Protein AF-A0A7C1YUJ4-F1 (afdb_monomer)

Foldseek 3Di:
DQDPLNVVLQCQANAQDKPVVDDLVSHNVVVVPVQLSQFPIKHAQAFVPQWFPPDPGRQGFRMWTFHDDDPQEGQEIETEHEDEADDPVDDVVVSLVVVLVVLAVRQGTDPDSHGYYPNYAYEYEYEYACDPVNVVVCVVVVWDQDPPNQWTWDQDPVRNYTYTYGYDD

Radius of gyration: 15.42 Å; Cα contacts (8 Å, |Δi|>4): 324; chains: 1; bounding box: 38×36×40 Å

Nearest PDB structures (foldseek):
  8a4c-assembly2_C  TM=5.203E-01  e=1.037E+00  Homo sapiens
  1pjz-assembly1_A  TM=3.569E-01  e=8.081E-01  Pseudomonas syringae pv. pisi
  6qvv-assembly2_B  TM=3.847E-01  e=1.417E+00  Toscana virus
  6qw5-assembly2_B  TM=4.151E-01  e=2.193E+00  Toscana virus
  1sqi-assembly1_B  TM=2.774E-01  e=8.601E-01  Rattus norvegicus

Structure (mmCIF, N/CA/C/O backbone):
data_AF-A0A7C1YUJ4-F1
#
_entry.id   AF-A0A7C1YUJ4-F1
#
loop_
_atom_site.group_PDB
_atom_site.id
_atom_site.type_symbol
_atom_site.label_atom_id
_atom_site.label_alt_id
_atom_site.label_comp_id
_atom_site.label_asym_id
_atom_site.label_entity_id
_atom_site.label_seq_id
_atom_site.pdbx_PDB_ins_code
_atom_site.Cartn_x
_atom_site.Cartn_y
_atom_site.Cartn_z
_atom_site.occupancy
_atom_site.B_iso_or_equiv
_atom_site.auth_seq_id
_atom_site.auth_comp_id
_atom_site.auth_asym_id
_atom_site.auth_atom_id
_atom_site.pdbx_PDB_model_num
ATOM 1 N N . MET A 1 1 ? -14.038 -23.176 -0.212 1.00 43.81 1 MET A N 1
ATOM 2 C CA . MET A 1 1 ? -14.942 -22.019 -0.045 1.00 43.81 1 MET A CA 1
ATOM 3 C C . MET A 1 1 ? -14.101 -20.778 -0.297 1.00 43.81 1 MET A C 1
ATOM 5 O O . MET A 1 1 ? -13.090 -20.635 0.382 1.00 43.81 1 MET A O 1
ATOM 9 N N . ILE A 1 2 ? -14.413 -19.974 -1.317 1.00 53.06 2 ILE A N 1
ATOM 10 C CA . ILE A 1 2 ? -13.670 -18.730 -1.570 1.00 53.06 2 ILE A CA 1
ATOM 11 C C . ILE A 1 2 ? -13.985 -17.767 -0.423 1.00 53.06 2 ILE A C 1
ATOM 13 O O . ILE A 1 2 ? -15.120 -17.660 0.036 1.00 53.06 2 ILE A O 1
ATOM 17 N N . SER A 1 3 ? -12.940 -17.153 0.110 1.00 73.62 3 SER A N 1
ATOM 18 C CA . SER A 1 3 ? -13.026 -16.150 1.161 1.00 73.62 3 SER A CA 1
ATOM 19 C C . SER A 1 3 ? -13.760 -14.900 0.637 1.00 73.62 3 SER A C 1
ATOM 21 O O . SER A 1 3 ? -13.449 -14.482 -0.469 1.00 73.62 3 SER A O 1
ATOM 23 N N . LYS A 1 4 ? -14.670 -14.266 1.406 1.00 76.12 4 LYS A N 1
ATOM 24 C CA . LYS A 1 4 ? -15.326 -12.991 1.006 1.00 76.12 4 LYS A CA 1
ATOM 25 C C . LYS A 1 4 ? -14.297 -11.944 0.550 1.00 76.12 4 LYS A C 1
ATOM 27 O O . LYS A 1 4 ? -14.490 -11.295 -0.465 1.00 76.12 4 LYS A O 1
ATOM 32 N N . GLU A 1 5 ? -13.175 -11.867 1.261 1.00 79.69 5 GLU A N 1
ATOM 33 C CA . GLU A 1 5 ? -12.016 -11.030 0.928 1.00 79.69 5 GLU A CA 1
ATOM 34 C C . GLU A 1 5 ? -11.418 -11.379 -0.439 1.00 79.69 5 GLU A C 1
ATOM 36 O O . GLU A 1 5 ? -11.252 -10.493 -1.259 1.00 79.69 5 GLU A O 1
ATOM 41 N N . ALA A 1 6 ? -11.193 -12.664 -0.732 1.00 83.62 6 ALA A N 1
ATOM 42 C CA . ALA A 1 6 ? -10.673 -13.090 -2.032 1.00 83.62 6 ALA A CA 1
ATOM 43 C C . ALA A 1 6 ? -11.650 -12.772 -3.177 1.00 83.62 6 ALA A C 1
ATOM 45 O O . ALA A 1 6 ? -11.214 -12.424 -4.264 1.00 83.62 6 ALA A O 1
ATOM 46 N N . SER A 1 7 ? -12.964 -12.851 -2.939 1.00 85.25 7 SER A N 1
ATOM 47 C CA . SER A 1 7 ? -13.965 -12.441 -3.932 1.00 85.25 7 SER A CA 1
ATOM 48 C C . SER A 1 7 ? -13.985 -10.929 -4.164 1.00 85.25 7 SER A C 1
ATOM 50 O O . SER A 1 7 ? -14.122 -10.503 -5.304 1.00 85.25 7 SER A O 1
ATOM 52 N N . ILE A 1 8 ? -13.849 -10.122 -3.106 1.00 86.75 8 ILE A N 1
ATOM 53 C CA . ILE A 1 8 ? -13.756 -8.660 -3.235 1.00 86.75 8 ILE A CA 1
ATOM 54 C C . ILE A 1 8 ? -12.447 -8.272 -3.927 1.00 86.75 8 ILE A C 1
ATOM 56 O O . ILE A 1 8 ? -12.452 -7.420 -4.809 1.00 86.75 8 ILE A O 1
ATOM 60 N N . HIS A 1 9 ? -11.341 -8.924 -3.570 1.00 90.19 9 HIS A N 1
ATOM 61 C CA . HIS A 1 9 ? -10.048 -8.722 -4.213 1.00 90.19 9 HIS A CA 1
ATOM 62 C C . HIS A 1 9 ? -10.148 -8.984 -5.710 1.00 90.19 9 HIS A C 1
ATOM 64 O O . HIS A 1 9 ? -9.853 -8.090 -6.491 1.00 90.19 9 HIS A O 1
ATOM 70 N N . ASP A 1 10 ? -10.636 -10.158 -6.108 1.00 90.25 10 ASP A N 1
ATOM 71 C CA . ASP A 1 10 ? -10.721 -10.548 -7.518 1.00 90.25 10 ASP A CA 1
ATOM 72 C C . ASP A 1 10 ? -11.682 -9.651 -8.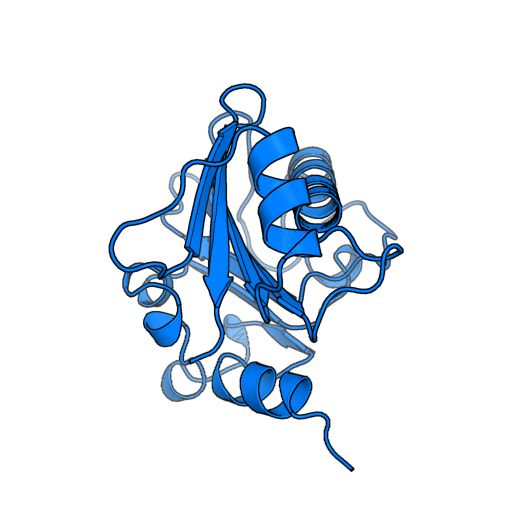320 1.00 90.25 10 ASP A C 1
ATOM 74 O O . ASP A 1 10 ? -11.438 -9.385 -9.494 1.00 90.25 10 ASP A O 1
ATOM 78 N N . LEU A 1 11 ? -12.727 -9.111 -7.674 1.00 90.38 11 LEU A N 1
ATOM 79 C CA . LEU A 1 11 ? -13.604 -8.096 -8.266 1.00 90.38 11 LEU A CA 1
ATOM 80 C C . LEU A 1 11 ? -12.853 -6.793 -8.575 1.00 90.38 11 LEU A C 1
ATOM 82 O O . LEU A 1 11 ? -13.116 -6.171 -9.602 1.00 90.38 11 LEU A O 1
ATOM 86 N N . ILE A 1 12 ? -11.949 -6.361 -7.693 1.00 92.44 12 ILE A N 1
ATOM 87 C CA . ILE A 1 12 ? -11.167 -5.132 -7.872 1.00 92.44 12 ILE A CA 1
ATOM 88 C C . ILE A 1 12 ? -10.033 -5.365 -8.877 1.00 92.44 12 ILE A C 1
ATOM 90 O O . ILE A 1 12 ? -9.854 -4.576 -9.807 1.00 92.44 12 ILE A O 1
ATOM 94 N N . PHE A 1 13 ? -9.256 -6.428 -8.676 1.00 94.94 13 PHE A N 1
ATOM 95 C CA . PHE A 1 13 ? -8.097 -6.783 -9.484 1.00 94.94 13 PHE A CA 1
ATOM 96 C C . PHE A 1 13 ? -7.827 -8.296 -9.377 1.00 94.94 13 PHE A C 1
ATOM 98 O O . PHE A 1 13 ? -7.442 -8.761 -8.297 1.00 94.94 13 PHE A O 1
ATOM 105 N N . PRO A 1 14 ? -7.900 -9.048 -10.498 1.00 94.00 14 PRO A N 1
ATOM 106 C CA . PRO A 1 14 ? -7.482 -10.443 -10.573 1.00 94.00 14 PRO A CA 1
ATOM 107 C C . PRO A 1 14 ? -6.171 -10.740 -9.837 1.00 94.00 14 PRO A C 1
ATOM 109 O O . PRO A 1 14 ? -5.118 -10.164 -10.131 1.00 94.00 14 PRO A O 1
ATOM 112 N N . MET A 1 15 ? -6.222 -11.667 -8.883 1.00 93.50 15 MET A N 1
ATOM 113 C CA . MET A 1 15 ? -5.064 -11.984 -8.043 1.00 93.50 15 MET A CA 1
ATOM 114 C C . MET A 1 15 ? -3.905 -12.570 -8.863 1.00 93.50 15 MET A C 1
ATOM 116 O O . MET A 1 15 ? -4.108 -13.296 -9.838 1.00 93.50 15 MET A O 1
ATOM 120 N N . ARG A 1 16 ? -2.671 -12.326 -8.407 1.00 94.56 16 ARG A N 1
ATOM 121 C CA . ARG A 1 16 ? -1.406 -12.844 -8.968 1.00 94.56 16 ARG A CA 1
ATOM 122 C C . ARG A 1 16 ? -1.118 -12.375 -10.391 1.00 94.56 16 ARG A C 1
ATOM 124 O O . ARG A 1 16 ? -0.457 -13.084 -11.153 1.00 94.56 16 ARG A O 1
ATOM 131 N N . ASN A 1 17 ? -1.587 -11.183 -10.728 1.00 95.12 17 ASN A N 1
ATOM 132 C CA . ASN A 1 17 ? -1.409 -10.573 -12.036 1.00 95.12 17 ASN A CA 1
ATOM 133 C C . ASN A 1 17 ? -0.789 -9.179 -11.927 1.00 95.12 17 ASN A C 1
ATOM 135 O O . ASN A 1 17 ? -0.664 -8.603 -10.844 1.00 95.12 17 ASN A O 1
ATOM 139 N N . VAL A 1 18 ? -0.391 -8.664 -13.085 1.00 96.19 18 VAL A N 1
ATOM 140 C CA . VAL A 1 18 ? 0.026 -7.275 -13.297 1.00 96.19 18 VAL A CA 1
ATOM 141 C C . VAL A 1 18 ? -0.859 -6.663 -14.378 1.00 96.19 18 VAL A C 1
ATOM 143 O O . VAL A 1 18 ? -1.367 -7.406 -15.223 1.00 96.19 18 VAL A O 1
ATOM 146 N N . SER A 1 19 ? -1.030 -5.341 -14.356 1.00 94.69 19 SER A N 1
ATOM 147 C CA . SER A 1 19 ? -1.839 -4.586 -15.326 1.00 94.69 19 SER A CA 1
ATOM 148 C C . SER A 1 19 ? -1.471 -4.923 -16.767 1.00 94.69 19 SER A C 1
ATOM 150 O O . SER A 1 19 ? -2.341 -5.224 -17.569 1.00 94.69 19 SER A O 1
ATOM 152 N N . ASP A 1 20 ? -0.174 -5.009 -17.062 1.00 92.19 20 ASP A N 1
ATOM 153 C CA . ASP A 1 20 ? 0.358 -5.159 -18.423 1.00 92.19 20 ASP A CA 1
ATOM 154 C C . ASP A 1 20 ? 0.009 -6.510 -19.074 1.00 92.19 20 ASP A C 1
ATOM 156 O O . ASP A 1 20 ? 0.217 -6.713 -20.269 1.00 92.19 20 ASP A O 1
ATOM 160 N N . LYS A 1 21 ? -0.492 -7.468 -18.282 1.00 92.19 21 LYS A N 1
ATOM 161 C CA . LYS A 1 21 ? -0.928 -8.796 -18.743 1.00 92.19 21 LYS A CA 1
ATOM 162 C C . LYS A 1 21 ? -2.449 -8.928 -18.820 1.00 92.19 21 LYS A C 1
ATOM 164 O O . LYS A 1 21 ? -2.936 -10.009 -19.148 1.00 92.19 21 LYS A O 1
ATOM 169 N N . LEU A 1 22 ? -3.187 -7.874 -18.486 1.00 90.38 22 LEU A N 1
ATOM 170 C CA . LEU A 1 22 ? -4.642 -7.861 -18.425 1.00 90.38 22 LEU A CA 1
ATOM 171 C C . LEU A 1 22 ? -5.219 -6.847 -19.417 1.00 90.38 22 LEU A C 1
ATOM 173 O O . LEU A 1 22 ? -4.558 -5.909 -19.842 1.00 90.38 22 LEU A O 1
ATOM 177 N N . ASP A 1 23 ? -6.477 -7.064 -19.791 1.00 86.94 23 ASP A N 1
ATOM 178 C CA . ASP A 1 23 ? -7.293 -6.046 -20.455 1.00 86.94 23 ASP A CA 1
ATOM 179 C C . ASP A 1 23 ? -7.785 -5.056 -19.391 1.00 86.94 23 ASP A C 1
ATOM 181 O O . ASP A 1 23 ? -8.242 -5.502 -18.335 1.00 86.94 23 ASP A O 1
ATOM 185 N N . ASP A 1 24 ? -7.753 -3.753 -19.676 1.00 77.31 24 ASP A N 1
ATOM 186 C CA . ASP A 1 24 ? -8.233 -2.676 -18.797 1.00 77.31 24 ASP A CA 1
ATOM 187 C C . ASP A 1 24 ? -9.639 -2.939 -18.244 1.00 77.31 24 ASP A C 1
ATOM 189 O O . ASP A 1 24 ? -9.940 -2.617 -17.096 1.00 77.31 24 ASP A O 1
ATOM 193 N N . ARG A 1 25 ? -10.503 -3.607 -19.020 1.00 79.88 25 ARG A N 1
ATOM 194 C CA . ARG A 1 25 ? -11.860 -3.997 -18.585 1.00 79.88 25 ARG A CA 1
ATOM 195 C C . ARG A 1 25 ? -11.881 -4.997 -17.423 1.00 79.88 25 ARG A C 1
ATOM 197 O O . ARG A 1 25 ? -12.938 -5.244 -16.850 1.00 79.88 25 ARG A O 1
ATOM 204 N N . SER A 1 26 ? -10.735 -5.585 -17.099 1.00 82.81 26 SER A N 1
ATOM 205 C CA . SER A 1 26 ? -10.544 -6.540 -16.003 1.00 82.81 26 SER A CA 1
ATOM 206 C C . SER A 1 26 ? -10.124 -5.856 -14.698 1.00 82.81 26 SER A C 1
ATOM 208 O O . SER A 1 26 ? -9.933 -6.544 -13.698 1.00 82.81 26 SER A O 1
ATOM 210 N N . LEU A 1 27 ? -9.943 -4.529 -14.702 1.00 91.62 27 LEU A N 1
ATOM 211 C CA . LEU A 1 27 ? -9.449 -3.748 -13.570 1.00 91.62 27 LEU A CA 1
ATOM 212 C C . LEU A 1 27 ? -10.525 -2.766 -13.089 1.00 91.62 27 LEU A C 1
ATOM 214 O O . LEU A 1 27 ? -10.834 -1.780 -13.752 1.00 91.62 27 LEU A O 1
ATOM 218 N N . ASN A 1 28 ? -11.062 -2.987 -11.889 1.00 93.50 28 ASN A N 1
ATOM 219 C CA . ASN A 1 28 ? -12.059 -2.107 -11.270 1.00 93.50 28 ASN A CA 1
ATOM 220 C C . ASN A 1 28 ? -11.441 -1.208 -10.188 1.00 93.50 28 ASN A C 1
ATOM 222 O O . ASN A 1 28 ? -12.028 -0.984 -9.131 1.00 93.50 28 ASN A O 1
ATOM 226 N N . LEU A 1 29 ? -10.243 -0.675 -10.446 1.00 92.44 29 LEU A N 1
ATOM 227 C CA . LEU A 1 29 ? -9.508 0.158 -9.485 1.00 92.44 29 LEU A CA 1
ATOM 228 C C . LEU A 1 29 ? -10.260 1.442 -9.090 1.00 92.44 29 LEU A C 1
ATOM 230 O O . LEU A 1 29 ? -10.075 1.943 -7.982 1.00 92.44 29 LEU A O 1
ATOM 234 N N . TRP A 1 30 ? -11.150 1.933 -9.958 1.00 91.75 30 TRP A N 1
ATOM 235 C CA . TRP A 1 30 ? -12.009 3.095 -9.706 1.00 91.75 30 TRP A CA 1
ATOM 236 C C . TRP A 1 30 ? -12.918 2.935 -8.480 1.00 91.75 30 TRP A C 1
ATOM 238 O O . TRP A 1 30 ? -13.311 3.937 -7.890 1.00 91.75 30 TRP A O 1
ATOM 248 N N . ILE A 1 31 ? -13.224 1.695 -8.072 1.00 89.19 31 ILE A N 1
ATOM 249 C CA . ILE A 1 31 ? -14.000 1.406 -6.854 1.00 89.19 31 ILE A CA 1
ATOM 250 C C . ILE A 1 31 ? -13.293 1.972 -5.612 1.00 89.19 31 ILE A C 1
ATOM 252 O O . ILE A 1 31 ? -13.938 2.331 -4.629 1.00 89.19 31 ILE A O 1
ATOM 256 N N . LEU A 1 32 ? -11.963 2.049 -5.650 1.00 87.31 32 LEU A N 1
ATOM 257 C CA . LEU A 1 32 ? -11.140 2.521 -4.543 1.00 87.31 32 LEU A CA 1
ATOM 258 C C . LEU A 1 32 ? -10.916 4.033 -4.616 1.00 87.31 32 LEU A C 1
ATOM 260 O O . LEU A 1 32 ? -11.114 4.748 -3.627 1.00 87.31 32 LEU A O 1
ATOM 264 N N . ASP A 1 33 ? -10.497 4.497 -5.792 1.00 89.25 33 ASP A N 1
ATOM 265 C CA . ASP A 1 33 ? -10.260 5.899 -6.123 1.00 89.25 33 ASP A CA 1
ATOM 266 C C . ASP A 1 33 ? -10.233 6.044 -7.657 1.00 89.25 33 ASP A C 1
ATOM 268 O O . ASP A 1 33 ? -9.520 5.312 -8.351 1.00 89.25 33 ASP A O 1
ATOM 272 N N . GLU A 1 34 ? -11.007 6.986 -8.203 1.00 90.50 34 GLU A N 1
ATOM 273 C CA . GLU A 1 34 ? -11.129 7.219 -9.650 1.00 90.50 34 GLU A CA 1
ATOM 274 C C . GLU A 1 34 ? -9.779 7.486 -10.328 1.00 90.50 34 GLU A C 1
ATOM 276 O O . GLU A 1 34 ? -9.580 7.133 -11.492 1.00 90.50 34 GLU A O 1
ATOM 281 N N . LYS A 1 35 ? -8.813 8.063 -9.605 1.00 90.50 35 LYS A N 1
ATOM 282 C CA . LYS A 1 35 ? -7.487 8.378 -10.154 1.00 90.50 35 LYS A CA 1
ATOM 283 C C . LYS A 1 35 ? -6.687 7.133 -10.521 1.00 90.50 35 LYS A C 1
ATOM 285 O O . LYS A 1 35 ? -5.817 7.206 -11.386 1.00 90.50 35 LYS A O 1
ATOM 290 N N . LEU A 1 36 ? -6.983 5.988 -9.903 1.00 94.25 36 LEU A N 1
ATOM 291 C CA . LEU A 1 36 ? -6.262 4.737 -10.149 1.00 94.25 36 LEU A CA 1
ATOM 292 C C . LEU A 1 36 ? -6.557 4.140 -11.529 1.00 94.25 36 LEU A C 1
ATOM 294 O O . LEU A 1 36 ? -5.825 3.264 -11.984 1.00 94.25 36 LEU A O 1
ATOM 298 N N . VAL A 1 37 ? -7.591 4.625 -12.224 1.00 91.75 37 VAL A N 1
ATOM 299 C CA . VAL A 1 37 ? -7.853 4.253 -13.622 1.00 91.75 37 VAL A CA 1
ATOM 300 C C . VAL A 1 37 ? -6.677 4.644 -14.521 1.00 91.75 37 VAL A C 1
ATOM 302 O O . VAL A 1 37 ? -6.345 3.905 -15.438 1.00 91.75 37 VAL A O 1
ATOM 305 N N . PHE A 1 38 ? -5.985 5.744 -14.215 1.00 91.94 38 PHE A N 1
ATOM 306 C CA . PHE A 1 38 ? -4.863 6.270 -15.002 1.00 91.94 38 PHE A CA 1
ATOM 307 C C . PHE A 1 38 ? -3.499 5.714 -14.561 1.00 91.94 38 PHE A C 1
ATOM 309 O O . PHE A 1 38 ? -2.486 6.416 -14.582 1.00 91.94 38 PHE A O 1
ATOM 316 N N . HIS A 1 39 ? -3.464 4.465 -14.102 1.00 94.94 39 HIS A N 1
ATOM 317 C CA . HIS A 1 39 ? -2.237 3.821 -13.652 1.00 94.94 39 HIS A CA 1
ATOM 318 C C . HIS A 1 39 ? -1.228 3.625 -14.790 1.00 94.94 39 HIS A C 1
ATOM 320 O O . HIS A 1 39 ? -1.583 3.342 -15.929 1.00 94.94 39 HIS A O 1
ATOM 326 N N . ASN A 1 40 ? 0.056 3.759 -14.462 1.00 94.38 40 ASN A N 1
ATOM 327 C CA . ASN A 1 40 ? 1.159 3.374 -15.342 1.00 94.38 40 ASN A CA 1
ATOM 328 C C . ASN A 1 40 ? 1.544 1.905 -15.155 1.00 94.38 40 ASN A C 1
ATOM 330 O O . ASN A 1 40 ? 2.039 1.278 -16.082 1.00 94.38 40 ASN A O 1
ATOM 334 N N . TYR A 1 41 ? 1.363 1.383 -13.941 1.00 96.12 41 TYR A N 1
ATOM 335 C CA . TYR A 1 41 ? 1.649 -0.000 -13.586 1.00 96.12 41 TYR A CA 1
ATOM 336 C C . TYR A 1 41 ? 0.812 -0.389 -12.374 1.00 96.12 41 TYR A C 1
ATOM 338 O O . TYR A 1 41 ? 0.645 0.413 -11.455 1.00 96.12 41 TYR A O 1
ATOM 346 N N . ALA A 1 42 ? 0.315 -1.618 -12.336 1.00 96.88 42 ALA A N 1
ATOM 347 C CA . ALA A 1 42 ? -0.335 -2.155 -11.157 1.00 96.88 42 ALA A CA 1
ATOM 348 C C . ALA A 1 42 ? -0.024 -3.645 -10.981 1.00 96.88 42 ALA A C 1
ATOM 350 O O . ALA A 1 42 ? 0.157 -4.381 -11.950 1.00 96.88 42 ALA A O 1
ATOM 351 N N . ALA A 1 43 ? 0.024 -4.104 -9.735 1.00 97.25 43 ALA A N 1
ATOM 352 C CA . ALA A 1 43 ? 0.269 -5.494 -9.373 1.00 97.25 43 ALA A CA 1
ATOM 353 C C . ALA A 1 43 ? -0.691 -5.933 -8.267 1.00 97.25 43 ALA A C 1
ATOM 355 O O . ALA A 1 43 ? -0.959 -5.171 -7.339 1.00 97.25 43 ALA A O 1
ATOM 356 N N . SER A 1 44 ? -1.173 -7.174 -8.347 1.00 96.56 44 SER A N 1
ATOM 357 C CA . SER A 1 44 ? -2.145 -7.736 -7.408 1.00 96.56 44 SER A CA 1
ATOM 358 C C . SER A 1 44 ? -1.676 -9.074 -6.855 1.00 96.56 44 SER A C 1
ATOM 360 O O . SER A 1 44 ? -1.325 -9.976 -7.614 1.00 96.56 44 SER A O 1
ATOM 362 N N . ASP A 1 45 ? -1.674 -9.223 -5.530 1.00 95.94 45 ASP A N 1
ATOM 363 C CA . ASP A 1 45 ? -1.291 -10.443 -4.810 1.00 95.94 45 ASP A CA 1
ATOM 364 C C . ASP A 1 45 ? 0.057 -11.037 -5.277 1.00 95.94 45 ASP A C 1
ATOM 366 O O . ASP A 1 45 ? 0.221 -12.254 -5.440 1.00 95.94 45 ASP A O 1
ATOM 370 N N . LEU A 1 46 ? 1.063 -10.183 -5.488 1.00 96.44 46 LEU A N 1
ATOM 371 C CA . LEU A 1 46 ? 2.403 -10.597 -5.908 1.00 96.44 46 LEU A CA 1
ATOM 372 C C . LEU A 1 46 ? 3.465 -10.265 -4.847 1.00 96.44 46 LEU A C 1
ATOM 374 O O . LEU A 1 46 ? 3.484 -9.159 -4.305 1.00 96.44 46 LEU A O 1
ATOM 378 N N . PRO A 1 47 ? 4.374 -11.208 -4.525 1.00 96.44 47 PRO A N 1
ATOM 379 C CA . PRO A 1 47 ? 5.538 -10.899 -3.706 1.00 96.44 47 PRO A CA 1
ATOM 380 C C . PRO A 1 47 ? 6.334 -9.742 -4.308 1.00 96.44 47 PRO A C 1
ATOM 382 O O . PRO A 1 47 ? 6.531 -9.709 -5.519 1.00 96.44 47 PRO A O 1
ATOM 385 N N . VAL A 1 48 ? 6.879 -8.858 -3.475 1.00 95.31 48 VAL A N 1
ATOM 386 C CA . VAL A 1 48 ? 7.694 -7.722 -3.938 1.00 95.31 48 VAL A CA 1
ATOM 387 C C . VAL A 1 48 ? 8.910 -8.186 -4.748 1.00 95.31 48 VAL A C 1
ATOM 389 O O . VAL A 1 48 ? 9.287 -7.520 -5.702 1.00 95.31 48 VAL A O 1
ATOM 392 N N . SER A 1 49 ? 9.455 -9.375 -4.470 1.00 95.81 49 SER A N 1
ATOM 393 C CA . SER A 1 49 ? 10.494 -10.024 -5.299 1.00 95.81 49 SER A CA 1
ATOM 394 C C . SER A 1 49 ? 10.083 -10.366 -6.735 1.00 95.81 49 SER A C 1
ATOM 396 O O . SER A 1 49 ? 10.943 -10.692 -7.544 1.00 95.81 49 SER A O 1
ATOM 398 N N . LYS A 1 50 ? 8.789 -10.319 -7.065 1.00 96.25 50 LYS A N 1
ATOM 399 C CA . LYS A 1 50 ? 8.274 -10.463 -8.435 1.00 96.25 50 LYS A CA 1
ATOM 400 C C . LYS A 1 50 ? 7.904 -9.130 -9.089 1.00 96.25 50 LYS A C 1
ATOM 402 O O . LYS A 1 50 ? 7.483 -9.137 -10.237 1.00 96.25 50 LYS A O 1
ATOM 407 N N . ILE A 1 51 ? 7.991 -8.027 -8.351 1.00 95.69 51 ILE A N 1
ATOM 408 C CA . ILE A 1 51 ? 7.566 -6.692 -8.794 1.00 95.69 51 ILE A CA 1
ATOM 409 C C . ILE A 1 51 ? 8.776 -5.760 -8.913 1.00 95.69 51 ILE A C 1
ATOM 411 O O . ILE A 1 51 ? 8.824 -4.918 -9.804 1.00 95.69 51 ILE A O 1
ATOM 415 N N . MET A 1 52 ? 9.752 -5.902 -8.014 1.00 96.00 52 MET A N 1
ATOM 416 C CA . MET A 1 52 ? 10.881 -4.989 -7.864 1.00 96.00 52 MET A CA 1
ATOM 417 C C . MET A 1 52 ? 12.222 -5.704 -7.964 1.00 96.00 52 MET A C 1
ATOM 419 O O . MET A 1 52 ? 12.341 -6.889 -7.644 1.00 96.00 52 MET A O 1
ATOM 423 N N . GLU A 1 53 ? 13.237 -4.950 -8.372 1.00 95.31 53 GLU A N 1
ATOM 424 C CA . GLU A 1 53 ? 14.613 -5.427 -8.477 1.00 95.31 53 GLU A CA 1
ATOM 425 C C . GLU A 1 53 ? 15.263 -5.630 -7.093 1.00 95.31 53 GLU A C 1
ATOM 427 O O . GLU A 1 53 ? 14.788 -5.146 -6.061 1.00 95.31 53 GLU A O 1
ATOM 432 N N . GLU A 1 54 ? 16.374 -6.374 -7.068 1.00 92.00 54 GLU A N 1
ATOM 433 C CA . GLU A 1 54 ? 17.292 -6.466 -5.918 1.00 92.00 54 GLU A CA 1
ATOM 434 C C . GLU A 1 54 ? 16.636 -6.863 -4.575 1.00 92.00 54 GLU A C 1
ATOM 436 O O . GLU A 1 54 ? 17.011 -6.410 -3.485 1.00 92.00 54 GLU A O 1
ATOM 441 N N . THR A 1 55 ? 15.637 -7.750 -4.623 1.00 93.25 55 THR A N 1
ATOM 442 C CA . THR A 1 55 ? 14.928 -8.213 -3.427 1.00 93.25 55 THR A CA 1
ATOM 443 C C . THR A 1 55 ? 14.480 -9.666 -3.516 1.00 93.25 55 THR A C 1
ATOM 445 O O . THR A 1 55 ? 13.951 -10.126 -4.520 1.00 93.25 55 THR A O 1
ATOM 448 N N . THR A 1 56 ? 14.639 -10.400 -2.415 1.00 93.75 56 THR A N 1
ATOM 449 C CA . THR A 1 56 ? 14.095 -11.760 -2.228 1.00 93.75 56 THR A CA 1
ATOM 450 C C . THR A 1 56 ? 12.870 -11.765 -1.311 1.00 93.75 56 THR A C 1
ATOM 452 O O . THR A 1 56 ? 12.384 -12.821 -0.897 1.00 93.75 56 THR A O 1
ATOM 455 N N . SER A 1 57 ? 12.358 -10.575 -0.975 1.00 93.62 57 SER A N 1
ATOM 456 C CA . SER A 1 57 ? 11.240 -10.411 -0.056 1.00 93.62 57 SER A CA 1
ATOM 457 C C . SER A 1 57 ? 9.988 -11.125 -0.562 1.00 93.62 57 SER A C 1
ATOM 459 O O . SER A 1 57 ? 9.540 -10.935 -1.696 1.00 93.62 57 SER A O 1
ATOM 461 N N . ARG A 1 58 ? 9.395 -11.932 0.321 1.00 94.50 58 ARG A N 1
ATOM 462 C CA . ARG A 1 58 ? 8.102 -12.596 0.095 1.00 94.50 58 ARG A CA 1
ATOM 463 C C . ARG A 1 58 ? 6.912 -11.767 0.572 1.00 94.50 58 ARG A C 1
ATOM 465 O O . ARG A 1 58 ? 5.782 -12.238 0.507 1.00 94.50 58 ARG A O 1
ATOM 472 N N . ILE A 1 59 ? 7.171 -10.564 1.085 1.00 93.19 59 ILE A N 1
ATOM 473 C CA . ILE A 1 59 ? 6.128 -9.612 1.463 1.00 93.19 59 ILE A CA 1
ATOM 474 C C . ILE A 1 59 ? 5.312 -9.288 0.218 1.00 93.19 59 ILE A C 1
ATOM 476 O O . ILE A 1 59 ? 5.882 -9.133 -0.859 1.00 93.19 59 ILE A O 1
ATOM 480 N N . ARG A 1 60 ? 3.995 -9.224 0.375 1.00 93.69 60 ARG A N 1
ATOM 481 C CA . ARG A 1 60 ? 3.043 -9.197 -0.725 1.00 93.69 60 ARG A CA 1
ATOM 482 C C . ARG A 1 60 ? 1.892 -8.260 -0.363 1.00 93.69 60 ARG A C 1
ATOM 484 O O . ARG A 1 60 ? 1.093 -8.654 0.479 1.00 93.69 60 ARG A O 1
ATOM 491 N N . PRO A 1 61 ? 1.851 -7.050 -0.937 1.00 94.88 61 PRO A N 1
ATOM 492 C CA . PRO A 1 61 ? 0.663 -6.207 -0.906 1.00 94.88 61 PRO A CA 1
ATOM 493 C C . PRO A 1 61 ? -0.489 -6.885 -1.649 1.00 94.88 61 PRO A C 1
ATOM 495 O O . PRO A 1 61 ? -0.241 -7.620 -2.612 1.00 94.88 61 PRO A O 1
ATOM 498 N N . ASP A 1 62 ? -1.727 -6.604 -1.244 1.00 95.00 62 ASP A N 1
ATOM 499 C CA . ASP A 1 62 ? -2.889 -7.101 -1.981 1.00 95.00 62 ASP A CA 1
ATOM 500 C C . ASP A 1 62 ? -2.991 -6.404 -3.330 1.00 95.00 62 ASP A C 1
ATOM 502 O O . ASP A 1 62 ? -3.111 -7.077 -4.353 1.00 95.00 62 ASP A O 1
ATOM 506 N N . ILE A 1 63 ? -2.870 -5.073 -3.351 1.00 96.88 63 ILE A N 1
ATOM 507 C CA . ILE A 1 63 ? -2.781 -4.297 -4.589 1.00 96.88 63 ILE A CA 1
ATOM 508 C C . ILE A 1 63 ? -1.744 -3.179 -4.436 1.00 96.88 63 ILE A C 1
ATOM 510 O O . ILE A 1 63 ? -1.699 -2.470 -3.428 1.00 96.88 63 ILE A O 1
ATOM 514 N N . LEU A 1 64 ? -0.915 -3.015 -5.464 1.00 97.75 64 LEU A N 1
ATOM 515 C CA . LEU A 1 64 ? 0.008 -1.903 -5.659 1.00 97.75 64 LEU A CA 1
ATOM 516 C C . LEU A 1 64 ? -0.332 -1.229 -6.985 1.00 97.75 64 LEU A C 1
ATOM 518 O O . LEU A 1 64 ? -0.463 -1.914 -7.995 1.00 97.75 64 LEU A O 1
ATOM 522 N N . VAL A 1 65 ? -0.438 0.097 -6.992 1.00 97.88 65 VAL A N 1
ATOM 523 C CA . VAL A 1 65 ? -0.710 0.888 -8.199 1.00 97.88 65 VAL A CA 1
ATOM 524 C C . VAL A 1 65 ? 0.269 2.054 -8.270 1.00 97.88 65 VAL A C 1
ATOM 526 O O . VAL A 1 65 ? 0.406 2.800 -7.309 1.00 97.88 65 VAL A O 1
ATOM 529 N N . CYS A 1 66 ? 0.939 2.231 -9.399 1.00 97.38 66 CYS A N 1
ATOM 530 C CA . CYS A 1 66 ? 1.799 3.370 -9.699 1.00 97.38 66 CYS A CA 1
ATOM 531 C C . CYS A 1 66 ? 1.083 4.304 -10.673 1.00 97.38 66 CYS A C 1
ATOM 533 O O . CYS A 1 66 ? 0.591 3.849 -11.707 1.00 97.38 66 CYS A O 1
ATOM 535 N N . THR A 1 67 ? 1.056 5.602 -10.377 1.00 96.19 67 THR A N 1
ATOM 536 C CA . THR A 1 67 ? 0.440 6.621 -11.241 1.00 96.19 67 THR A CA 1
ATOM 537 C C . THR A 1 67 ? 1.380 7.805 -11.464 1.00 96.19 67 THR A C 1
ATOM 539 O O . THR A 1 67 ? 2.338 8.028 -10.712 1.00 96.19 67 THR A O 1
ATOM 542 N N . ASP A 1 68 ? 1.059 8.591 -12.493 1.00 92.81 68 ASP A N 1
ATOM 543 C CA . ASP A 1 68 ? 1.666 9.885 -12.794 1.00 92.81 68 ASP A CA 1
ATOM 544 C C . ASP A 1 68 ? 3.198 9.832 -12.960 1.00 92.81 68 ASP A C 1
ATOM 546 O O . ASP A 1 68 ? 3.942 10.597 -12.345 1.00 92.81 68 ASP A O 1
ATOM 550 N N . THR A 1 69 ? 3.687 8.916 -13.797 1.00 94.12 69 THR A N 1
ATOM 551 C CA . THR A 1 69 ? 5.127 8.757 -14.072 1.00 94.12 69 THR A CA 1
ATOM 552 C C . THR A 1 69 ? 5.687 9.911 -14.914 1.00 94.12 69 THR A C 1
ATOM 554 O O . THR A 1 69 ? 5.122 10.275 -15.945 1.00 94.12 69 THR A O 1
ATOM 557 N N . GLN A 1 70 ? 6.825 10.473 -14.497 1.00 94.06 70 GLN A N 1
ATOM 558 C CA . GLN A 1 70 ? 7.575 11.505 -15.218 1.00 94.06 70 GLN A CA 1
ATOM 559 C C . GLN A 1 70 ? 9.072 11.186 -15.175 1.00 94.06 70 GLN A C 1
ATOM 561 O O . GLN A 1 70 ? 9.618 11.014 -14.090 1.00 94.06 70 GLN A O 1
ATOM 566 N N . GLU A 1 71 ? 9.736 11.135 -16.336 1.00 93.69 71 GLU A N 1
ATOM 567 C CA . GLU A 1 71 ? 11.171 10.786 -16.439 1.00 93.69 71 GLU A CA 1
ATOM 568 C C . GLU A 1 71 ? 11.509 9.500 -15.659 1.00 93.69 71 GLU A C 1
ATOM 570 O O . GLU A 1 71 ? 12.427 9.457 -14.837 1.00 93.69 71 GLU A O 1
ATOM 575 N N . ASP A 1 72 ? 10.686 8.470 -15.869 1.00 94.75 72 ASP A N 1
ATOM 576 C CA . ASP A 1 72 ? 10.732 7.166 -15.197 1.00 94.75 72 ASP A CA 1
ATOM 577 C C . ASP A 1 72 ? 10.466 7.207 -13.679 1.00 94.75 72 ASP A C 1
ATOM 579 O O . ASP A 1 72 ? 10.431 6.167 -13.027 1.00 94.75 72 ASP A O 1
ATOM 583 N N . VAL A 1 73 ? 10.235 8.379 -13.078 1.00 97.12 73 VAL A N 1
ATOM 584 C CA . VAL A 1 73 ? 9.893 8.516 -11.656 1.00 97.12 73 VAL A CA 1
ATOM 585 C C . VAL A 1 73 ? 8.386 8.509 -11.472 1.00 97.12 73 VAL A C 1
ATOM 587 O O . VAL A 1 73 ? 7.682 9.380 -11.983 1.00 97.12 73 VAL A O 1
ATOM 590 N N . VAL A 1 74 ? 7.883 7.562 -10.683 1.00 96.75 74 VAL A N 1
ATOM 591 C CA . VAL A 1 74 ? 6.471 7.539 -10.292 1.00 96.75 74 VAL A CA 1
ATOM 592 C C . VAL A 1 74 ? 6.215 8.634 -9.257 1.00 96.75 74 VAL A C 1
ATOM 594 O O . VAL A 1 74 ? 6.876 8.699 -8.211 1.00 96.75 74 VAL A O 1
ATOM 597 N N . LYS A 1 75 ? 5.243 9.510 -9.527 1.00 96.69 75 LYS A N 1
ATOM 598 C CA . LYS A 1 75 ? 4.855 10.543 -8.558 1.00 96.69 75 LYS A CA 1
ATOM 599 C C . LYS A 1 75 ? 4.086 9.950 -7.395 1.00 96.69 75 LYS A C 1
ATOM 601 O O . LYS A 1 75 ? 4.242 10.436 -6.274 1.00 96.69 75 LYS A O 1
ATOM 606 N N . SER A 1 76 ? 3.292 8.905 -7.635 1.00 97.31 76 SER A N 1
ATOM 607 C CA . SER A 1 76 ? 2.591 8.242 -6.548 1.00 97.31 76 SER A CA 1
ATOM 608 C C . SER A 1 76 ? 2.515 6.726 -6.652 1.00 97.31 76 SER A C 1
ATOM 610 O O . SER A 1 76 ? 2.484 6.148 -7.740 1.00 97.31 76 SER A O 1
ATOM 612 N N . VAL A 1 77 ? 2.501 6.096 -5.477 1.00 98.12 77 VAL A N 1
ATOM 613 C CA . VAL A 1 77 ? 2.265 4.667 -5.294 1.00 98.12 77 VAL A CA 1
ATOM 614 C C . VAL A 1 77 ? 1.103 4.485 -4.329 1.00 98.12 77 VAL A C 1
ATOM 616 O O . VAL A 1 77 ? 1.198 4.837 -3.151 1.00 98.12 77 VAL A O 1
ATOM 619 N N . SER A 1 78 ? 0.021 3.892 -4.812 1.00 98.19 78 SER A N 1
ATOM 620 C CA . SER A 1 78 ? -1.113 3.490 -3.994 1.00 98.19 78 SER A CA 1
ATOM 621 C C . SER A 1 78 ? -0.953 2.042 -3.541 1.00 98.19 78 SER A C 1
ATOM 623 O O . SER A 1 78 ? -0.651 1.161 -4.345 1.00 98.19 78 SER A O 1
ATOM 625 N N . LEU A 1 79 ? -1.135 1.792 -2.246 1.00 97.88 79 LEU A N 1
ATOM 626 C CA . LEU A 1 79 ? -1.028 0.473 -1.624 1.00 97.88 79 LEU A CA 1
ATOM 627 C C . LEU A 1 79 ? -2.330 0.149 -0.923 1.00 97.88 79 LEU A C 1
ATOM 629 O O . LEU A 1 79 ? -2.755 0.898 -0.045 1.00 97.88 79 LEU A O 1
ATOM 633 N N . ILE A 1 80 ? -2.941 -0.967 -1.291 1.00 95.81 80 ILE A N 1
ATOM 634 C CA . ILE A 1 80 ? -4.231 -1.377 -0.752 1.00 95.81 80 ILE A CA 1
ATOM 635 C C . ILE A 1 80 ? -4.063 -2.703 -0.033 1.00 95.81 80 ILE A C 1
ATOM 637 O O . ILE A 1 80 ? -3.420 -3.620 -0.543 1.00 95.81 80 ILE A O 1
ATOM 641 N N . GLU A 1 81 ? -4.623 -2.759 1.168 1.00 93.62 81 GLU A N 1
ATOM 642 C CA . GLU A 1 81 ? -4.662 -3.934 2.025 1.00 93.62 81 GLU A CA 1
ATOM 643 C C . GLU A 1 81 ? -6.123 -4.215 2.393 1.00 93.62 81 GLU A C 1
ATOM 645 O O . GLU A 1 81 ? -6.809 -3.375 2.985 1.00 93.62 81 GLU A O 1
ATOM 650 N N . LEU A 1 82 ? -6.595 -5.402 2.032 1.00 89.88 82 LEU A N 1
ATOM 651 C CA . LEU A 1 82 ? -7.943 -5.895 2.262 1.00 89.88 82 LEU A CA 1
ATOM 652 C C . LEU A 1 82 ? -7.918 -6.804 3.493 1.00 89.88 82 LEU A C 1
ATOM 654 O O . LEU A 1 82 ? -7.265 -7.843 3.501 1.00 89.88 82 LEU A O 1
ATOM 658 N N . LYS A 1 83 ? -8.630 -6.438 4.563 1.00 82.50 83 LYS A N 1
ATOM 659 C CA . LYS A 1 83 ? -8.615 -7.214 5.816 1.00 82.50 83 LYS A CA 1
ATOM 660 C C . LYS A 1 83 ? -10.004 -7.508 6.348 1.00 82.50 83 LYS A C 1
ATOM 662 O O . LYS A 1 83 ? -10.824 -6.616 6.526 1.00 82.50 83 LYS A O 1
ATOM 667 N N . ARG A 1 84 ? -10.236 -8.765 6.717 1.00 67.50 84 ARG A N 1
ATOM 668 C CA . ARG A 1 84 ? -11.311 -9.165 7.646 1.00 67.50 84 ARG A CA 1
ATOM 669 C C . ARG A 1 84 ? -11.132 -8.533 9.041 1.00 67.50 84 ARG A C 1
ATOM 671 O O . ARG A 1 84 ? -10.039 -8.038 9.321 1.00 67.50 84 ARG A O 1
ATOM 678 N N . PRO A 1 85 ? -12.169 -8.545 9.911 1.00 58.00 85 PRO A N 1
ATOM 679 C CA . PRO A 1 85 ? -12.121 -7.911 11.227 1.00 58.00 85 PRO A CA 1
ATOM 680 C C . PRO A 1 85 ? -10.856 -8.273 11.998 1.00 58.00 85 PRO A C 1
ATOM 682 O O . PRO A 1 85 ? -10.381 -9.413 11.993 1.00 58.00 85 PRO A O 1
ATOM 685 N N . PHE A 1 86 ? -10.302 -7.247 12.624 1.00 61.75 86 PHE A N 1
ATOM 686 C CA . PHE A 1 86 ? -8.945 -7.222 13.122 1.00 61.75 86 PHE A CA 1
ATOM 687 C C . PHE A 1 86 ? -8.747 -8.265 14.217 1.00 61.75 86 PHE A C 1
ATOM 689 O O . PHE A 1 86 ? -9.521 -8.358 15.171 1.00 61.75 86 PHE A O 1
ATOM 696 N N . THR A 1 87 ? -7.646 -9.005 14.127 1.00 55.53 87 THR A N 1
ATOM 697 C CA . THR A 1 87 ? -7.081 -9.656 15.307 1.00 55.53 87 THR A CA 1
ATOM 698 C C . THR A 1 87 ? -5.955 -8.780 15.840 1.00 55.53 87 THR A C 1
ATOM 700 O O . THR A 1 87 ? -5.289 -8.091 15.068 1.00 55.53 87 THR A O 1
ATOM 703 N N . ASP A 1 88 ? -5.691 -8.817 17.148 1.00 54.25 88 ASP A N 1
ATOM 704 C CA . ASP A 1 88 ? -4.647 -7.994 17.790 1.00 54.25 88 ASP A CA 1
ATOM 705 C C . ASP A 1 88 ? -3.226 -8.240 17.203 1.00 54.25 88 ASP A C 1
ATOM 707 O O . ASP A 1 88 ? -2.275 -7.531 17.532 1.00 54.25 88 ASP A O 1
ATOM 711 N N . LYS A 1 89 ? -3.064 -9.245 16.326 1.00 58.47 89 LYS A N 1
ATOM 712 C CA . LYS A 1 89 ? -1.819 -9.592 15.626 1.00 58.47 89 LYS A CA 1
ATOM 713 C C . LYS A 1 89 ? -1.623 -8.875 14.281 1.00 58.47 89 LYS A C 1
ATOM 715 O O . LYS A 1 89 ? -0.498 -8.878 13.788 1.00 58.47 89 LYS A O 1
ATOM 720 N N . ASP A 1 90 ? -2.651 -8.228 13.730 1.00 73.69 90 ASP A N 1
ATOM 721 C CA . ASP A 1 90 ? -2.653 -7.701 12.359 1.00 73.69 90 ASP A CA 1
ATOM 722 C C . ASP A 1 90 ? -3.003 -6.202 12.318 1.00 73.69 90 ASP A C 1
ATOM 724 O O . ASP A 1 90 ? -4.120 -5.817 11.994 1.00 73.69 90 ASP A O 1
ATOM 728 N N . ASP A 1 91 ? -2.038 -5.339 12.650 1.00 86.31 91 ASP A N 1
ATOM 729 C CA . ASP A 1 91 ? -2.144 -3.877 12.501 1.00 86.31 91 ASP A CA 1
ATOM 730 C C . ASP A 1 91 ? -1.901 -3.488 11.019 1.00 86.31 91 ASP A C 1
ATOM 732 O O . ASP A 1 91 ? -0.742 -3.494 10.575 1.00 86.31 91 ASP A O 1
ATOM 736 N N . PRO A 1 92 ? -2.944 -3.140 10.234 1.00 85.50 92 PRO A N 1
ATOM 737 C CA . PRO A 1 92 ? -2.811 -2.844 8.809 1.00 85.50 92 PRO A CA 1
ATOM 738 C C . PRO A 1 92 ? -2.010 -1.564 8.567 1.00 85.50 92 PRO A C 1
ATOM 740 O O . PRO A 1 92 ? -1.312 -1.462 7.563 1.00 85.50 92 PRO A O 1
ATOM 743 N N . VAL A 1 93 ? -2.013 -0.619 9.516 1.00 90.75 93 VAL A N 1
ATOM 744 C CA . VAL A 1 93 ? -1.191 0.596 9.434 1.00 90.75 93 VAL A CA 1
ATOM 745 C C . VAL A 1 93 ? 0.289 0.218 9.455 1.00 90.75 93 VAL A C 1
ATOM 747 O O . VAL A 1 93 ? 1.072 0.681 8.623 1.00 90.75 93 VAL A O 1
ATOM 750 N N . LYS A 1 94 ? 0.695 -0.671 10.373 1.00 92.19 94 LYS A N 1
ATOM 751 C CA . LYS A 1 94 ? 2.076 -1.191 10.404 1.00 92.19 94 LYS A CA 1
ATOM 752 C C . LYS A 1 94 ? 2.420 -1.973 9.138 1.00 92.19 94 LYS A C 1
ATOM 754 O O . LYS A 1 94 ? 3.547 -1.859 8.655 1.00 92.19 94 LYS A O 1
ATOM 759 N N . GLN A 1 95 ? 1.482 -2.754 8.611 1.00 91.56 95 GLN A N 1
ATOM 760 C CA . GLN A 1 95 ? 1.682 -3.549 7.401 1.00 91.56 95 GLN A CA 1
ATOM 761 C C . GLN A 1 95 ? 1.891 -2.666 6.163 1.00 91.56 95 GLN A C 1
ATOM 763 O O . GLN A 1 95 ? 2.899 -2.822 5.475 1.00 91.56 95 GLN A O 1
ATOM 768 N N . LEU A 1 96 ? 1.039 -1.662 5.953 1.00 95.56 96 LEU A N 1
ATOM 769 C CA . LEU A 1 96 ? 1.180 -0.682 4.872 1.00 95.56 96 LEU A CA 1
ATOM 770 C C . LEU A 1 96 ? 2.504 0.084 4.982 1.00 95.56 96 LEU A C 1
ATOM 772 O O . LEU A 1 96 ? 3.248 0.197 4.009 1.00 95.56 96 LEU A O 1
ATOM 776 N N . TYR A 1 97 ? 2.888 0.516 6.187 1.00 96.44 97 TYR A N 1
ATOM 777 C CA . TYR A 1 97 ? 4.195 1.141 6.401 1.00 96.44 97 TYR A CA 1
ATOM 778 C C . TYR A 1 97 ? 5.380 0.221 6.081 1.00 96.44 97 TYR A C 1
ATOM 780 O O . TYR A 1 97 ? 6.426 0.704 5.639 1.00 96.44 97 TYR A O 1
ATOM 788 N N . LYS A 1 98 ? 5.242 -1.091 6.295 1.00 95.38 98 LYS A N 1
ATOM 789 C CA . LYS A 1 98 ? 6.258 -2.078 5.915 1.00 95.38 98 LYS A CA 1
ATOM 790 C C . LYS A 1 98 ? 6.416 -2.141 4.397 1.00 95.38 98 LYS A C 1
ATOM 792 O O . LYS A 1 98 ? 7.546 -2.201 3.919 1.00 95.38 98 LYS A O 1
ATOM 797 N N . TYR A 1 99 ? 5.310 -2.102 3.654 1.00 96.56 99 TYR A N 1
ATOM 798 C CA . TYR A 1 99 ? 5.333 -2.076 2.192 1.00 96.56 99 TYR A CA 1
ATOM 799 C C . TYR A 1 99 ? 5.985 -0.803 1.665 1.00 96.56 99 TYR A C 1
ATOM 801 O O . TYR A 1 99 ? 6.915 -0.896 0.871 1.00 96.56 99 TYR A O 1
ATOM 809 N N . VAL A 1 100 ? 5.568 0.366 2.167 1.00 97.56 100 VAL A N 1
ATOM 810 C CA . VAL A 1 100 ? 6.146 1.669 1.796 1.00 97.56 100 VAL A CA 1
ATOM 811 C C . VAL A 1 100 ? 7.663 1.662 1.966 1.00 97.56 100 VAL A C 1
ATOM 813 O O . VAL A 1 100 ? 8.393 2.034 1.051 1.00 97.56 100 VAL A O 1
ATOM 816 N N . ASN A 1 101 ? 8.148 1.207 3.125 1.00 96.12 101 ASN A N 1
ATOM 817 C CA . ASN A 1 101 ? 9.581 1.170 3.407 1.00 96.12 101 ASN A CA 1
ATOM 818 C C . ASN A 1 101 ? 10.330 0.242 2.445 1.00 96.12 101 ASN A C 1
ATOM 820 O O . ASN A 1 101 ? 11.393 0.610 1.956 1.00 96.12 101 ASN A O 1
ATOM 824 N N . LEU A 1 102 ? 9.772 -0.937 2.164 1.00 95.88 102 LEU A N 1
ATOM 825 C CA . LEU A 1 102 ? 10.390 -1.895 1.256 1.00 95.88 102 LEU A CA 1
ATOM 826 C C . LEU A 1 102 ? 10.437 -1.362 -0.182 1.00 95.88 102 LEU A C 1
ATOM 828 O O . LEU A 1 102 ? 11.475 -1.459 -0.824 1.00 95.88 102 LEU A O 1
ATOM 832 N N . ILE A 1 103 ? 9.345 -0.775 -0.674 1.00 96.62 103 ILE A N 1
ATOM 833 C CA . ILE A 1 103 ? 9.280 -0.212 -2.030 1.00 96.62 103 ILE A CA 1
ATOM 834 C C . ILE A 1 103 ? 10.282 0.931 -2.175 1.00 96.62 103 ILE A C 1
ATOM 836 O O . ILE A 1 103 ? 11.070 0.957 -3.118 1.00 96.62 103 ILE A O 1
ATOM 840 N N . ARG A 1 104 ? 10.327 1.825 -1.184 1.00 95.62 104 ARG A N 1
ATOM 841 C CA . ARG A 1 104 ? 11.305 2.912 -1.137 1.00 95.62 104 ARG A CA 1
ATOM 842 C C . ARG A 1 104 ? 12.742 2.409 -1.167 1.00 95.62 104 ARG A C 1
ATOM 844 O O . ARG A 1 104 ? 13.557 2.993 -1.859 1.00 95.62 104 ARG A O 1
ATOM 851 N N . GLU A 1 105 ? 13.052 1.347 -0.431 1.00 95.50 105 GLU A N 1
ATOM 852 C CA . GLU A 1 105 ? 14.402 0.779 -0.374 1.00 95.50 105 GLU A CA 1
ATOM 853 C C . GLU A 1 105 ? 14.834 0.156 -1.709 1.00 95.50 105 GLU A C 1
ATOM 855 O O . GLU A 1 105 ? 16.010 0.218 -2.060 1.00 95.50 105 GLU A O 1
ATOM 860 N N . LYS A 1 106 ? 13.909 -0.453 -2.460 1.00 94.50 106 LYS A N 1
ATOM 861 C CA . LYS A 1 106 ? 1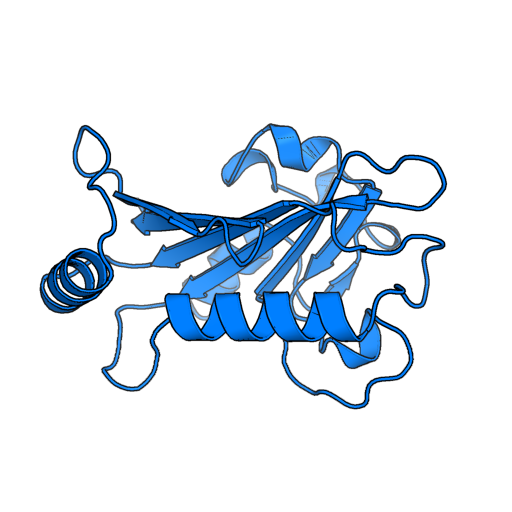4.246 -1.163 -3.707 1.00 94.50 106 LYS A CA 1
ATOM 862 C C . LYS A 1 106 ? 14.277 -0.276 -4.938 1.00 94.50 106 LYS A C 1
ATOM 864 O O . LYS A 1 106 ? 14.974 -0.614 -5.884 1.00 94.50 106 LYS A O 1
ATOM 869 N N . HIS A 1 107 ? 13.627 0.885 -4.889 1.00 93.88 107 HIS A N 1
ATOM 870 C CA . HIS A 1 107 ? 13.651 1.939 -5.907 1.00 93.88 107 HIS A CA 1
ATOM 871 C C . HIS A 1 107 ? 13.072 1.543 -7.275 1.00 93.88 107 HIS 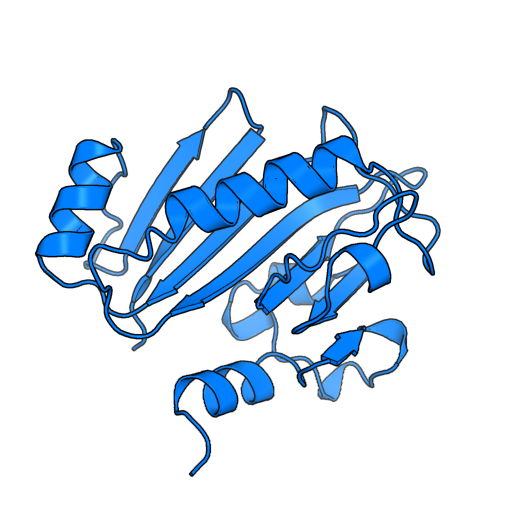A C 1
ATOM 873 O O . HIS A 1 107 ? 12.189 2.242 -7.752 1.00 93.88 107 HIS A O 1
ATOM 879 N N . LYS A 1 108 ? 13.528 0.462 -7.913 1.00 96.81 108 LYS A N 1
ATOM 880 C CA . LYS A 1 108 ? 13.207 0.092 -9.298 1.00 96.81 108 LYS A CA 1
ATOM 881 C C . LYS A 1 108 ? 12.230 -1.074 -9.397 1.00 96.81 108 LYS A C 1
ATOM 883 O O . LYS A 1 108 ? 12.301 -2.034 -8.624 1.00 96.81 108 LYS A O 1
ATOM 888 N N . PHE A 1 109 ? 11.343 -0.990 -10.380 1.00 96.06 109 PHE A N 1
ATOM 889 C CA . PHE A 1 109 ? 10.451 -2.077 -10.772 1.00 96.06 109 PHE A CA 1
ATOM 890 C C . PHE A 1 109 ? 11.128 -2.969 -11.819 1.00 96.06 109 PHE A C 1
ATOM 892 O O . PHE A 1 109 ? 11.967 -2.499 -12.578 1.00 96.06 109 PHE A O 1
ATOM 899 N N . LEU A 1 110 ? 10.797 -4.263 -11.818 1.00 92.69 110 LEU A N 1
ATOM 900 C CA . LEU A 1 110 ? 11.514 -5.284 -12.591 1.00 92.69 110 LEU A CA 1
ATOM 901 C C . LEU A 1 110 ? 11.182 -5.243 -14.091 1.00 92.69 110 LEU A C 1
ATOM 903 O O . LEU A 1 110 ? 12.068 -5.112 -14.927 1.00 92.69 110 LEU A O 1
ATOM 907 N N . ASP A 1 111 ? 9.898 -5.376 -14.425 1.00 87.31 111 ASP A N 1
ATOM 908 C CA . ASP A 1 111 ? 9.431 -5.574 -15.807 1.00 87.31 111 ASP A CA 1
ATOM 909 C C . ASP A 1 111 ? 8.893 -4.281 -16.450 1.00 87.31 111 ASP A C 1
ATOM 911 O O . ASP A 1 111 ? 8.314 -4.312 -17.533 1.00 87.31 111 ASP A O 1
ATOM 915 N N . THR A 1 112 ? 9.065 -3.136 -15.787 1.00 88.69 112 THR A N 1
ATOM 916 C CA . THR A 1 112 ? 8.609 -1.829 -16.273 1.00 88.69 112 THR A CA 1
ATOM 917 C C . THR A 1 112 ? 9.648 -0.758 -15.925 1.00 88.69 112 THR A C 1
ATOM 919 O O . THR A 1 112 ? 10.182 -0.782 -14.812 1.00 88.69 112 THR A O 1
ATOM 922 N N . PRO A 1 113 ? 9.985 0.168 -16.844 1.00 92.75 113 PRO A N 1
ATOM 923 C CA . PRO A 1 113 ? 11.060 1.141 -16.656 1.00 92.75 113 PRO A CA 1
ATOM 924 C C . PRO A 1 113 ? 10.611 2.307 -15.763 1.00 92.75 113 PRO A C 1
ATOM 926 O O . PRO A 1 113 ? 10.670 3.464 -16.160 1.00 92.75 113 PRO A O 1
ATOM 929 N N . ILE A 1 114 ? 10.136 2.010 -14.553 1.00 95.94 114 ILE A N 1
ATOM 930 C CA . ILE A 1 114 ? 9.724 3.015 -13.572 1.00 95.94 114 ILE A CA 1
ATOM 931 C C . ILE A 1 114 ? 10.446 2.799 -12.242 1.00 95.94 114 ILE A C 1
ATOM 933 O O . ILE A 1 114 ? 10.873 1.69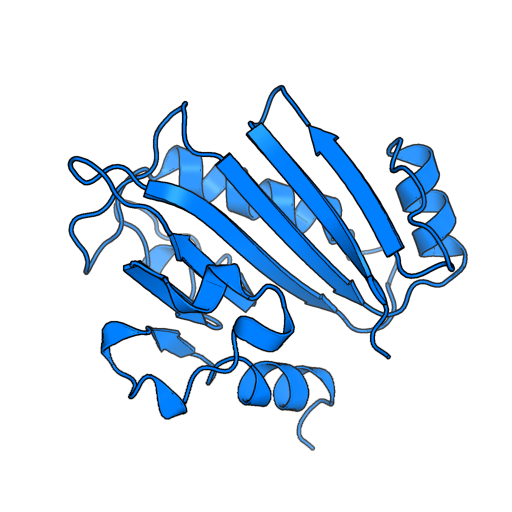4 -11.891 1.00 95.94 114 ILE A O 1
ATOM 937 N N . ARG A 1 115 ? 10.570 3.875 -11.469 1.00 97.44 115 ARG A N 1
ATOM 938 C CA . ARG A 1 115 ? 11.203 3.881 -10.151 1.00 97.44 115 ARG A CA 1
ATOM 939 C C . ARG A 1 115 ? 10.518 4.839 -9.183 1.00 97.44 115 ARG A C 1
ATOM 941 O O . ARG A 1 115 ? 9.913 5.825 -9.593 1.00 97.44 115 ARG A O 1
ATOM 948 N N . VAL A 1 116 ? 10.675 4.582 -7.890 1.00 97.75 116 VAL A N 1
ATOM 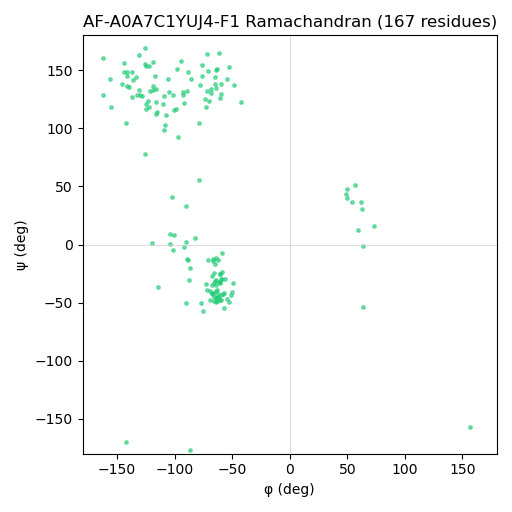949 C CA . VAL A 1 116 ? 10.355 5.523 -6.808 1.00 97.75 116 VAL A CA 1
ATOM 950 C C . VAL A 1 116 ? 11.594 6.315 -6.393 1.00 97.75 116 VAL A C 1
ATOM 952 O O . VAL A 1 116 ? 12.731 5.873 -6.579 1.00 97.75 116 VAL A O 1
ATOM 955 N N . ASN A 1 117 ? 11.376 7.478 -5.787 1.00 96.69 117 ASN A N 1
ATOM 956 C CA . ASN A 1 117 ? 12.417 8.257 -5.122 1.00 96.69 117 ASN A CA 1
ATOM 957 C C . ASN A 1 117 ? 11.878 8.909 -3.834 1.00 96.69 117 ASN A C 1
ATOM 959 O O . ASN A 1 117 ? 10.778 8.611 -3.365 1.00 96.69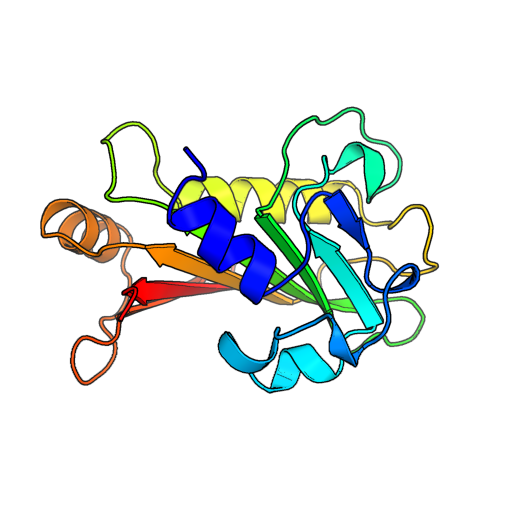 117 ASN A O 1
ATOM 963 N N . GLU A 1 118 ? 12.662 9.808 -3.247 1.00 94.81 118 GLU A N 1
ATOM 964 C CA . GLU A 1 118 ? 12.313 10.583 -2.055 1.00 94.81 118 GLU A CA 1
ATOM 965 C C . GLU A 1 118 ? 11.073 11.472 -2.225 1.00 94.81 118 GLU A C 1
ATOM 967 O O . GLU A 1 118 ? 10.401 11.767 -1.238 1.00 94.81 118 GLU A O 1
ATOM 972 N N . THR A 1 119 ? 10.747 11.875 -3.456 1.00 94.69 119 THR A N 1
ATOM 973 C CA . THR A 1 119 ? 9.580 12.719 -3.755 1.00 94.69 119 THR A CA 1
ATOM 974 C C . THR A 1 119 ? 8.300 11.924 -4.001 1.00 94.69 119 THR A C 1
ATOM 976 O O . THR A 1 119 ? 7.220 12.508 -3.986 1.00 94.69 119 THR A O 1
ATOM 979 N N . THR A 1 120 ? 8.396 10.605 -4.201 1.00 97.81 120 THR A N 1
ATOM 980 C CA . THR A 1 120 ? 7.227 9.748 -4.423 1.00 97.81 120 THR A CA 1
ATOM 981 C C . THR A 1 120 ? 6.276 9.799 -3.224 1.00 97.81 120 THR A C 1
ATOM 983 O O . THR A 1 120 ? 6.665 9.518 -2.084 1.00 97.81 120 THR A O 1
ATOM 986 N N . MET A 1 121 ? 5.010 10.112 -3.501 1.00 97.94 121 MET A N 1
ATOM 987 C CA . MET A 1 121 ? 3.919 10.087 -2.530 1.00 97.94 121 MET A CA 1
ATOM 988 C C . MET A 1 121 ? 3.324 8.685 -2.423 1.00 97.94 121 MET A C 1
ATOM 990 O O . MET A 1 121 ? 3.177 7.979 -3.417 1.00 97.94 121 MET A O 1
ATOM 994 N N . TYR A 1 122 ? 2.943 8.282 -1.218 1.00 98.38 122 TYR A N 1
ATOM 995 C CA . TYR A 1 122 ? 2.345 6.979 -0.963 1.00 98.38 122 TYR A CA 1
ATOM 996 C C . TYR A 1 122 ? 0.911 7.155 -0.467 1.00 98.38 122 TYR A C 1
ATOM 998 O O . TYR A 1 122 ? 0.693 7.800 0.557 1.00 98.38 122 TYR A O 1
ATOM 1006 N N . TYR A 1 123 ? -0.054 6.560 -1.163 1.00 97.81 123 TYR A N 1
ATOM 1007 C CA . TYR A 1 123 ? -1.471 6.572 -0.793 1.00 97.81 123 TYR A CA 1
ATOM 1008 C C . TYR A 1 123 ? -1.874 5.181 -0.307 1.00 97.81 123 TYR A C 1
ATOM 1010 O O . TYR A 1 123 ? -2.004 4.234 -1.073 1.00 97.81 123 TYR A O 1
ATOM 1018 N N . CYS A 1 124 ? -1.985 5.018 1.001 1.00 97.50 124 CYS A N 1
ATOM 1019 C CA . CYS A 1 124 ? -2.214 3.729 1.633 1.00 97.50 124 CYS A CA 1
ATOM 1020 C C . CYS A 1 124 ? -3.683 3.589 2.034 1.00 97.50 124 CYS A C 1
ATOM 1022 O O . CYS A 1 124 ? -4.201 4.438 2.753 1.00 97.50 124 CYS A O 1
ATOM 1024 N N . TYR A 1 125 ? -4.326 2.496 1.640 1.00 94.62 125 TYR A N 1
ATOM 1025 C CA . TYR A 1 125 ? -5.723 2.210 1.945 1.00 94.62 125 TYR A CA 1
ATOM 1026 C C . TYR A 1 125 ? -5.813 0.879 2.690 1.00 94.62 125 TYR A C 1
ATOM 1028 O O . TYR A 1 125 ? -5.440 -0.165 2.158 1.00 94.62 125 TYR A O 1
ATOM 1036 N N . ALA A 1 126 ? -6.314 0.904 3.921 1.00 93.25 126 ALA A N 1
ATOM 1037 C CA . ALA A 1 126 ? -6.735 -0.296 4.632 1.00 93.25 126 ALA A CA 1
ATOM 1038 C C . ALA A 1 126 ? -8.258 -0.411 4.535 1.00 93.25 126 ALA A C 1
ATOM 1040 O O . ALA A 1 126 ? -8.976 0.441 5.060 1.00 93.25 126 ALA A O 1
ATOM 1041 N N . ILE A 1 127 ? -8.751 -1.453 3.872 1.00 90.31 127 ILE A N 1
ATOM 1042 C CA . ILE A 1 127 ? -10.186 -1.681 3.671 1.00 90.31 127 ILE A CA 1
ATOM 1043 C C . ILE A 1 127 ? -10.599 -2.845 4.552 1.00 90.31 127 ILE A C 1
ATOM 1045 O O . ILE A 1 127 ? -10.140 -3.978 4.374 1.00 90.31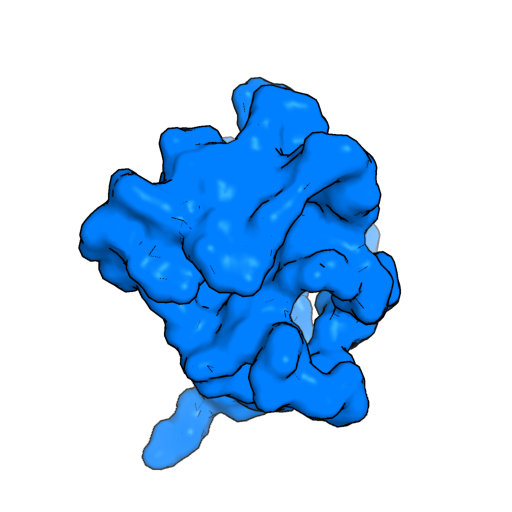 127 ILE A O 1
ATOM 1049 N N . CYS A 1 128 ? -11.389 -2.541 5.575 1.00 84.81 128 CYS A N 1
ATOM 1050 C CA . CYS A 1 128 ? -11.593 -3.455 6.688 1.00 84.81 128 CYS A CA 1
ATOM 1051 C C . CYS A 1 128 ? -12.829 -3.118 7.514 1.00 84.81 128 CYS A C 1
ATOM 1053 O O . CYS A 1 128 ? -13.324 -2.000 7.490 1.00 84.81 128 CYS A O 1
ATOM 1055 N N . GLU A 1 129 ? -13.326 -4.082 8.284 1.00 83.62 129 GLU A N 1
ATOM 1056 C CA . GLU A 1 129 ? -14.356 -3.797 9.286 1.00 83.62 129 GLU A CA 1
ATOM 1057 C C . GLU A 1 129 ? -13.756 -2.979 10.438 1.00 83.62 129 GLU A C 1
ATOM 1059 O O . GLU A 1 129 ? -12.795 -3.406 11.081 1.00 83.62 129 GLU A O 1
ATOM 1064 N N . ILE A 1 130 ? -14.330 -1.806 10.709 1.00 85.56 130 ILE A N 1
ATOM 1065 C CA . ILE A 1 130 ? -13.856 -0.892 11.752 1.00 85.56 130 ILE A CA 1
AT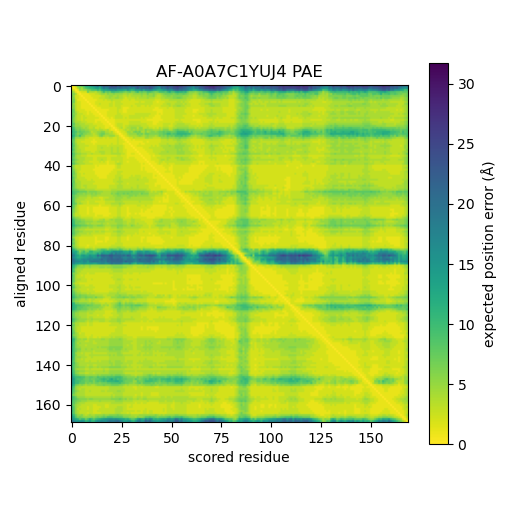OM 1066 C C . ILE A 1 130 ? -14.690 -1.106 13.017 1.00 85.56 130 ILE A C 1
ATOM 1068 O O . ILE A 1 130 ? -15.747 -0.502 13.198 1.00 85.56 130 ILE A O 1
ATOM 1072 N N . ASP A 1 131 ? -14.209 -1.976 13.901 1.00 86.31 131 ASP A N 1
ATOM 1073 C CA . ASP A 1 131 ? -14.790 -2.160 15.231 1.00 86.31 131 ASP A CA 1
ATOM 1074 C C . ASP A 1 131 ? -14.210 -1.166 16.260 1.00 86.31 131 ASP A C 1
ATOM 1076 O O . ASP A 1 131 ? -13.376 -0.304 15.955 1.00 86.31 131 ASP A O 1
ATOM 1080 N N . LYS A 1 132 ? -14.630 -1.287 17.526 1.00 88.38 132 LYS A N 1
ATOM 1081 C CA . LYS A 1 132 ? -14.166 -0.384 18.587 1.00 88.38 132 LYS A CA 1
ATOM 1082 C C . LYS A 1 132 ? -12.666 -0.502 18.881 1.00 88.38 132 LYS A C 1
ATOM 1084 O O . LYS A 1 132 ? -12.049 0.489 19.271 1.00 88.38 132 LYS A O 1
ATOM 1089 N N . LYS A 1 133 ? -12.069 -1.687 18.715 1.00 87.12 133 LYS A N 1
ATOM 1090 C CA . LYS A 1 133 ? -10.628 -1.884 18.919 1.00 87.12 133 LYS A CA 1
ATOM 1091 C C . LYS A 1 133 ? -9.836 -1.145 17.849 1.00 87.12 133 LYS A C 1
ATOM 1093 O O . LYS A 1 133 ? -8.851 -0.485 18.169 1.00 87.12 133 LYS A O 1
ATOM 1098 N N . VAL A 1 134 ? -10.294 -1.227 16.604 1.00 86.94 134 VAL A N 1
ATOM 1099 C CA . VAL A 1 134 ? -9.707 -0.520 15.462 1.00 86.94 134 VAL A CA 1
ATOM 1100 C C . VAL A 1 134 ? -9.825 0.979 15.645 1.00 86.94 134 VAL A C 1
ATOM 1102 O O . VAL A 1 134 ? -8.832 1.684 15.520 1.00 86.94 134 VAL A O 1
ATOM 1105 N N . GLU A 1 135 ? -11.013 1.468 15.997 1.00 90.38 135 GLU A N 1
ATOM 1106 C CA . GLU A 1 135 ? -11.221 2.891 16.265 1.00 90.38 135 GLU A CA 1
ATOM 1107 C C . GLU A 1 135 ? -10.242 3.398 17.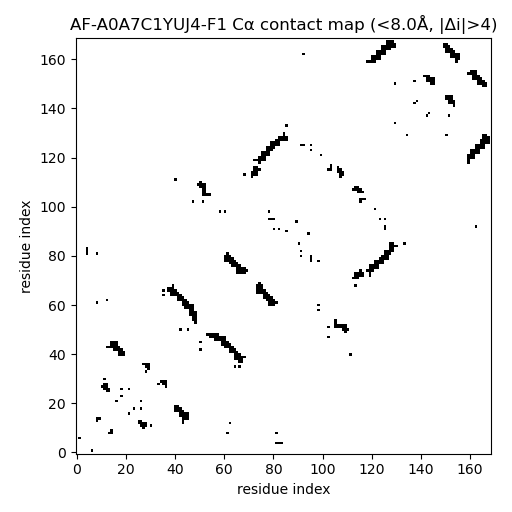334 1.00 90.38 135 GLU A C 1
ATOM 1109 O O . GLU A 1 135 ? -9.575 4.407 17.114 1.00 90.38 135 GLU A O 1
ATOM 1114 N N . ASN A 1 136 ? -10.083 2.674 18.447 1.00 91.31 136 ASN A N 1
ATOM 1115 C CA . ASN A 1 136 ? -9.126 3.045 19.490 1.00 91.31 136 ASN A CA 1
ATOM 1116 C C . ASN A 1 136 ? -7.675 3.032 18.972 1.00 91.31 136 ASN A C 1
ATOM 1118 O O . ASN A 1 136 ? -6.948 3.996 19.189 1.00 91.31 136 ASN A O 1
ATOM 1122 N N . LEU A 1 137 ? -7.270 1.997 18.221 1.00 90.88 137 LEU A N 1
ATOM 1123 C CA . LEU A 1 137 ? -5.938 1.912 17.603 1.00 90.88 137 LEU A CA 1
ATOM 1124 C C . LEU A 1 137 ? -5.647 3.114 16.690 1.00 90.88 137 LEU A C 1
ATOM 1126 O O . LEU A 1 137 ? -4.530 3.632 16.674 1.00 90.88 137 LEU A O 1
ATOM 1130 N N . LEU A 1 138 ? -6.632 3.536 15.898 1.00 93.00 138 LEU A N 1
ATOM 1131 C CA . LEU A 1 138 ? -6.503 4.656 14.967 1.00 93.00 138 LEU A CA 1
ATOM 1132 C C . LEU A 1 138 ? -6.443 5.994 15.709 1.00 93.00 138 LEU A C 1
ATOM 1134 O O . LEU A 1 138 ? -5.616 6.838 15.360 1.00 93.00 138 LEU A O 1
ATOM 1138 N N . ILE A 1 139 ? -7.237 6.161 16.770 1.00 93.44 139 ILE A N 1
ATOM 1139 C CA . ILE A 1 139 ? -7.172 7.328 17.662 1.00 93.44 139 ILE A CA 1
ATOM 1140 C C . ILE A 1 139 ? -5.791 7.426 18.324 1.00 93.44 139 ILE A C 1
ATOM 1142 O O . ILE A 1 139 ? -5.168 8.485 18.259 1.00 93.44 139 ILE A O 1
ATOM 1146 N N . ASP A 1 140 ? -5.268 6.327 18.876 1.00 93.62 140 ASP A N 1
ATOM 1147 C CA . ASP A 1 140 ? -3.937 6.284 19.504 1.00 93.62 140 ASP A CA 1
ATOM 1148 C C . ASP A 1 140 ? -2.824 6.646 18.511 1.00 93.62 140 ASP A C 1
ATOM 1150 O O . ASP A 1 140 ? -1.818 7.266 18.858 1.00 93.62 140 ASP A O 1
ATOM 1154 N N . LYS A 1 141 ? -3.017 6.295 17.236 1.00 93.31 141 LYS A N 1
ATOM 1155 C CA . LYS A 1 141 ? -2.120 6.661 16.137 1.00 93.31 141 LYS A CA 1
ATOM 1156 C C . LYS A 1 141 ? -2.368 8.064 15.588 1.00 93.31 141 LYS A C 1
ATOM 1158 O O . LYS A 1 141 ? -1.711 8.418 14.617 1.00 93.31 141 LYS A O 1
ATOM 1163 N N . SER A 1 142 ? -3.249 8.867 16.185 1.00 95.50 142 SER A N 1
ATOM 1164 C CA . SER A 1 142 ? -3.592 10.228 15.738 1.00 95.50 142 SER A CA 1
ATOM 1165 C C . SER A 1 142 ? -4.208 10.291 14.334 1.00 95.50 142 SER A C 1
ATOM 1167 O O . SER A 1 142 ? -3.930 11.214 13.567 1.00 95.50 142 SER A O 1
ATOM 1169 N N . PHE A 1 143 ? -5.031 9.305 13.972 1.00 96.62 143 PHE A N 1
ATOM 1170 C CA . PHE A 1 143 ? -5.883 9.414 12.793 1.00 96.62 143 PHE A CA 1
ATOM 1171 C C . PHE A 1 143 ? -7.084 10.320 13.080 1.00 96.62 143 PHE A C 1
ATOM 1173 O O . PHE A 1 143 ? -7.661 10.318 14.167 1.00 96.62 143 PHE A O 1
ATOM 1180 N N . ILE A 1 144 ? -7.495 11.058 12.059 1.00 96.00 144 ILE A N 1
ATOM 1181 C CA . ILE A 1 144 ? -8.663 11.929 12.057 1.00 96.00 144 ILE A CA 1
ATOM 1182 C C . ILE A 1 144 ? -9.846 11.132 11.518 1.00 96.00 144 ILE A C 1
ATOM 1184 O O . ILE A 1 144 ? -9.761 10.542 10.442 1.00 96.00 144 ILE A O 1
ATOM 1188 N N . LYS A 1 145 ? -10.963 11.121 12.246 1.00 94.94 145 LYS A N 1
ATOM 1189 C CA . LYS A 1 145 ? -12.204 10.494 11.780 1.00 94.94 145 LYS A CA 1
ATOM 1190 C C . LYS A 1 145 ? -12.786 11.291 10.610 1.00 94.94 145 LYS A C 1
ATOM 1192 O O . LYS A 1 145 ? -12.936 12.509 10.708 1.00 94.94 145 LYS A O 1
ATOM 1197 N N . LEU A 1 146 ? -13.121 10.608 9.521 1.00 91.75 146 LEU A N 1
ATOM 1198 C CA . LEU A 1 146 ? -13.761 11.211 8.356 1.00 91.75 146 LEU A CA 1
ATOM 1199 C C . LEU A 1 146 ? -15.258 11.471 8.621 1.00 91.75 146 LEU A C 1
ATOM 1201 O O . LEU A 1 146 ? -15.868 10.792 9.460 1.00 91.75 146 LEU A O 1
ATOM 1205 N N . PRO A 1 147 ? -15.873 12.445 7.920 1.00 87.75 147 PRO A N 1
ATOM 1206 C CA . PRO A 1 147 ? -17.304 12.713 8.021 1.00 87.75 147 PRO A CA 1
ATOM 1207 C C . PRO A 1 147 ? -18.155 11.461 7.794 1.00 87.75 147 PRO A C 1
ATOM 1209 O O . PRO A 1 147 ? -17.752 10.537 7.091 1.00 87.75 147 PRO A O 1
ATOM 1212 N N . LEU A 1 148 ? -19.347 11.447 8.397 1.00 83.19 148 LEU A N 1
ATOM 1213 C CA . LEU A 1 148 ? -20.334 10.366 8.266 1.00 83.19 148 LEU A CA 1
ATOM 1214 C C . LEU A 1 148 ? -19.844 8.974 8.713 1.00 83.19 148 LEU A C 1
ATOM 1216 O O . LEU A 1 148 ? -20.522 7.985 8.473 1.00 83.19 148 LEU A O 1
ATOM 1220 N N . GLY A 1 149 ? -18.699 8.885 9.401 1.00 77.50 149 GLY A N 1
ATOM 1221 C CA . GLY A 1 149 ? -18.165 7.608 9.879 1.00 77.50 149 GLY A CA 1
ATOM 1222 C C . GLY A 1 149 ? -17.574 6.728 8.776 1.00 77.50 149 GLY A C 1
ATOM 1223 O O . GLY A 1 149 ? -17.337 5.553 9.026 1.00 77.50 149 GLY A O 1
ATOM 1224 N N . LEU A 1 150 ? -17.294 7.297 7.598 1.00 82.31 150 LEU A N 1
ATOM 1225 C CA . LEU A 1 150 ? -16.801 6.571 6.418 1.00 82.31 150 LEU A CA 1
ATOM 1226 C C . LEU A 1 150 ? -15.388 5.993 6.592 1.00 82.31 150 LEU A C 1
ATOM 1228 O O . LEU A 1 150 ? -14.940 5.164 5.801 1.00 82.31 150 LEU A O 1
ATOM 1232 N N . GLY A 1 151 ? -14.667 6.435 7.621 1.00 91.69 151 GLY A N 1
ATOM 1233 C CA . GLY A 1 151 ? -13.336 5.939 7.915 1.00 91.69 151 GLY A CA 1
ATOM 1234 C C . GLY A 1 151 ? -12.494 6.912 8.718 1.00 91.69 151 GLY A C 1
ATOM 1235 O O . GLY A 1 151 ? -12.998 7.789 9.424 1.00 91.69 151 GLY A O 1
ATOM 1236 N N . TYR A 1 152 ? -11.187 6.737 8.593 1.00 95.25 152 TYR A N 1
ATOM 1237 C CA . TYR A 1 152 ? -10.159 7.497 9.285 1.00 95.25 152 TYR A CA 1
ATOM 1238 C C . TYR A 1 152 ? -9.041 7.851 8.318 1.00 95.25 152 TYR A C 1
ATOM 1240 O O . TYR A 1 152 ? -8.727 7.075 7.420 1.00 95.25 152 TYR A O 1
ATOM 1248 N N . PHE A 1 153 ? -8.400 8.989 8.544 1.00 96.25 153 PHE A N 1
ATOM 1249 C CA . PHE A 1 153 ? -7.324 9.497 7.711 1.00 96.25 153 PHE A CA 1
ATOM 1250 C C . PHE A 1 153 ? -6.139 9.974 8.549 1.00 96.25 153 PHE A C 1
ATOM 1252 O O . PHE A 1 153 ? -6.305 10.571 9.611 1.00 96.25 153 PHE A O 1
ATOM 1259 N N . GLN A 1 154 ? -4.932 9.768 8.041 1.00 97.06 154 GLN A N 1
ATOM 1260 C CA . GLN A 1 154 ? -3.709 10.355 8.567 1.00 97.06 154 GLN A CA 1
ATOM 1261 C C . GLN A 1 154 ? -2.786 10.760 7.421 1.00 97.06 154 GLN A C 1
ATOM 1263 O O . GLN A 1 154 ? -2.647 10.046 6.431 1.00 97.06 154 GLN A O 1
ATOM 1268 N N . TYR A 1 155 ? -2.060 11.858 7.618 1.00 97.62 155 TYR A N 1
ATOM 1269 C CA . TYR A 1 155 ? -0.871 12.169 6.836 1.00 97.62 155 TYR A CA 1
ATOM 1270 C C . TYR A 1 155 ? 0.392 12.024 7.693 1.00 97.62 155 TYR A C 1
ATOM 1272 O O . TYR A 1 155 ? 0.489 12.604 8.775 1.00 97.62 155 TYR A O 1
ATOM 1280 N N . ASN A 1 156 ? 1.368 11.258 7.205 1.00 96.56 156 ASN A N 1
ATOM 1281 C CA . ASN A 1 156 ? 2.691 11.115 7.798 1.00 96.56 156 ASN A CA 1
ATOM 1282 C C . ASN A 1 156 ? 3.744 11.813 6.916 1.00 96.56 156 ASN A C 1
ATOM 1284 O O . ASN A 1 156 ? 4.236 11.205 5.956 1.00 96.56 156 ASN A O 1
ATOM 1288 N N . PRO A 1 157 ? 4.144 13.054 7.256 1.00 95.06 157 PRO A N 1
ATOM 1289 C CA . PRO A 1 157 ? 5.061 13.843 6.434 1.00 95.06 157 PRO A CA 1
ATOM 1290 C C . PRO A 1 157 ? 6.462 13.236 6.353 1.00 95.06 157 PRO A C 1
ATOM 1292 O O . PRO A 1 157 ? 7.094 13.291 5.310 1.00 95.06 157 PRO A O 1
ATOM 1295 N N . SER A 1 158 ? 6.939 12.582 7.418 1.00 92.50 158 SER A N 1
ATOM 1296 C CA . SER A 1 158 ? 8.275 11.958 7.427 1.00 92.50 158 SER A CA 1
ATOM 1297 C C . SER A 1 158 ? 8.413 10.798 6.437 1.00 92.50 158 SER A C 1
ATOM 1299 O O . SER A 1 158 ? 9.520 10.357 6.132 1.00 92.50 158 SER A O 1
ATOM 1301 N N . ARG A 1 159 ? 7.282 10.269 5.960 1.00 92.69 159 ARG A N 1
ATOM 1302 C CA . ARG A 1 159 ? 7.235 9.160 5.013 1.00 92.69 159 ARG A CA 1
ATOM 1303 C C . ARG A 1 159 ? 6.537 9.526 3.709 1.00 92.69 159 ARG A C 1
ATOM 1305 O O . ARG A 1 159 ? 6.429 8.626 2.889 1.00 92.69 159 ARG A O 1
ATOM 1312 N N . ASN A 1 160 ? 6.068 10.758 3.506 1.00 96.81 160 ASN A N 1
ATOM 1313 C CA . ASN A 1 160 ? 5.221 11.115 2.361 1.00 96.81 160 ASN A CA 1
ATOM 1314 C C . ASN A 1 160 ? 4.029 10.150 2.189 1.00 96.81 160 ASN A C 1
ATOM 1316 O O . ASN A 1 160 ? 3.710 9.739 1.078 1.00 96.81 160 ASN A O 1
ATOM 1320 N N . VAL A 1 161 ? 3.409 9.736 3.303 1.00 98.31 161 VAL A N 1
ATOM 1321 C CA . VAL A 1 161 ? 2.305 8.761 3.303 1.00 98.31 161 VAL A CA 1
ATOM 1322 C C . VAL A 1 161 ? 1.003 9.448 3.675 1.00 98.31 161 VAL A C 1
ATOM 1324 O O . VAL A 1 161 ? 0.868 9.951 4.789 1.00 98.31 161 VAL A O 1
ATOM 1327 N N . PHE A 1 162 ? 0.027 9.391 2.783 1.00 97.56 162 PHE A N 1
ATOM 1328 C CA . PHE A 1 162 ? -1.383 9.523 3.118 1.00 97.56 162 PHE A CA 1
ATOM 1329 C C . PHE A 1 162 ? -1.929 8.138 3.431 1.00 97.56 162 PHE A C 1
ATOM 1331 O O . PHE A 1 162 ? -1.667 7.195 2.690 1.00 97.56 162 PHE A O 1
ATOM 1338 N N . MET A 1 163 ? -2.655 7.993 4.532 1.00 96.81 163 MET A N 1
ATOM 1339 C CA . MET A 1 163 ? -3.243 6.721 4.918 1.00 96.81 163 MET A CA 1
ATOM 1340 C C . MET A 1 163 ? -4.713 6.887 5.245 1.00 96.81 163 MET A C 1
ATOM 1342 O O . MET A 1 163 ? -5.074 7.712 6.081 1.00 96.81 163 MET A O 1
ATOM 1346 N N . GLU A 1 164 ? -5.533 6.053 4.627 1.00 95.00 164 GLU A N 1
ATOM 1347 C CA . GLU A 1 164 ? -6.955 5.946 4.889 1.00 95.00 164 GLU A CA 1
ATOM 1348 C C . GLU A 1 164 ? -7.304 4.545 5.371 1.00 95.00 164 GLU A C 1
ATOM 1350 O O . GLU A 1 164 ? -6.839 3.543 4.829 1.00 95.00 164 GLU A O 1
ATOM 1355 N N . VAL A 1 165 ? -8.142 4.479 6.398 1.00 93.44 165 VAL A N 1
ATOM 1356 C CA . VAL A 1 165 ? -8.767 3.240 6.852 1.00 93.44 165 VAL A CA 1
ATOM 1357 C C . VAL A 1 165 ? -10.261 3.377 6.621 1.00 93.44 165 VAL A C 1
ATOM 1359 O O . VAL A 1 165 ? -10.889 4.243 7.231 1.00 93.44 165 VAL A O 1
ATOM 1362 N N . ARG A 1 166 ? -10.811 2.565 5.717 1.00 89.69 166 ARG A N 1
ATOM 1363 C CA . ARG A 1 166 ? -12.205 2.636 5.260 1.00 89.69 166 ARG A CA 1
ATOM 1364 C C . ARG A 1 166 ? -12.956 1.355 5.615 1.00 89.69 166 ARG A C 1
ATOM 1366 O O . ARG A 1 166 ? -12.376 0.268 5.582 1.00 89.69 166 ARG A O 1
ATOM 1373 N N . ALA A 1 167 ? -14.237 1.505 5.945 1.00 81.88 167 ALA A N 1
ATOM 1374 C CA . ALA A 1 167 ? -15.135 0.376 6.160 1.00 81.88 167 ALA A CA 1
ATOM 1375 C C . ALA A 1 167 ? -15.461 -0.337 4.833 1.00 81.88 167 ALA A C 1
ATOM 1377 O O . ALA A 1 167 ? -15.503 0.308 3.785 1.00 81.88 167 ALA A O 1
ATOM 1378 N N . TYR A 1 168 ? -15.700 -1.654 4.878 1.00 69.88 168 TYR A N 1
ATOM 1379 C CA . TYR A 1 168 ? -16.494 -2.315 3.836 1.00 69.88 168 TYR A CA 1
ATOM 1380 C C . TYR A 1 168 ? -17.950 -1.903 4.046 1.00 69.88 168 TYR A C 1
ATOM 1382 O O . TYR A 1 168 ? -18.500 -2.229 5.099 1.00 69.88 168 TYR A O 1
ATOM 1390 N N . ASP A 1 169 ? -18.560 -1.227 3.080 1.00 55.03 169 ASP A N 1
ATOM 1391 C CA . ASP A 1 169 ? -20.024 -1.221 2.980 1.00 55.03 169 ASP A CA 1
ATOM 1392 C C . ASP A 1 169 ? -20.521 -2.565 2.409 1.00 55.03 169 ASP A C 1
ATOM 1394 O O . ASP A 1 169 ? -19.848 -3.132 1.510 1.00 55.03 169 ASP A O 1
#

Secondary structure (DSSP, 8-state):
---HHHHHHHHHS-TTEEGGGS-GGG--GGGT-GGGGGEEEEEES--GGGTBSS-------SEEEEEEEETTEEEEEEEEEEESSPPTT--HHHHHHHHHHHHHHH-BBSSSS-B--TT-EEEEEEEE---HHHHHHHHHTTPEEPGGG-EEEEEEGGGTEEEEEE---

Solvent-accessible surface area (backbone atoms only — not comparable to full-atom values): 9291 Å² total; per-residue (Å²): 131,86,47,72,65,57,56,54,42,41,61,33,38,49,68,66,40,43,48,94,81,53,60,72,93,59,51,40,43,47,82,79,40,65,72,54,67,63,47,80,45,37,40,14,52,42,34,44,41,82,48,28,41,99,48,85,49,75,59,55,53,48,32,40,38,30,28,68,67,53,96,43,34,30,44,31,38,36,38,37,42,80,42,74,68,74,51,101,88,59,60,60,68,62,50,52,52,51,50,54,52,52,53,60,73,46,28,36,40,60,94,48,88,40,27,50,58,94,79,29,33,32,44,33,36,37,41,23,56,75,50,73,69,51,51,50,56,38,48,77,68,64,36,45,75,40,78,96,73,57,28,32,37,39,77,41,78,96,67,39,31,40,37,36,40,30,54,71,130

Mean predicted aligned error: 4.31 Å

pLDDT: mean 90.5, std 9.77, range [43.81, 98.38]

Sequence (169 aa):
MISKEASIHDLIFPMRNVSDKLDDRSLNLWILDEKLVFHNYAASDLPVSKIMEETTSRIRPDILVCTDTQEDVVKSVSLIELKRPFTDKDDPVKQLYKYVNLIREKHKFLDTPIRVNETTMYYCYAICEIDKKVENLLIDKSFIKLPLGLGYFQYNPSRNVFMEVRAYD